Protein AF-A0A662VJH3-F1 (afdb_monomer_lite)

Sequence (97 aa):
MITEVIEKIANKEGVEKEKLMTLSLIAYLNEKKKKYMEERLEILRRYNVNSTKELEEKIRKGEISEHPAWEDLITLENLEEIIKETSDDIRNLQKAL

Secondary structure (DSSP, 8-state):
-HHHHHHHHHHHHT--HHHHHHHHHHHHHHHHHHHHHHHHHHHHHHTT-SSHHHHHHHHHTTSS-HHHHHHHHHHHHHHHHHHHHHHHHHHHHHHT-

Radius of gyration: 19.58 Å; chains: 1; bounding box: 39×27×52 Å

Foldseek 3Di:
DVLVVLVVVCVVVVHDSLVVVLVVVLVVLVVVLVVLVVLLVVLCVVVVHDDLVRLVVCVVVVVDPVPPSVVSSVSNVVSVVSSVVSVVVSVVSVVVD

Structure (mmCIF, N/CA/C/O backbone):
data_AF-A0A662VJH3-F1
#
_entry.id   AF-A0A662VJH3-F1
#
loop_
_atom_site.group_PDB
_atom_site.id
_atom_site.type_symbol
_atom_site.label_atom_id
_atom_site.label_alt_id
_atom_site.label_comp_id
_atom_site.label_asym_id
_atom_site.label_entity_id
_atom_site.label_seq_id
_atom_site.pdbx_PDB_ins_code
_atom_site.Cartn_x
_atom_site.Cartn_y
_atom_site.Cartn_z
_atom_site.occupancy
_atom_site.B_iso_or_equiv
_atom_site.auth_seq_id
_atom_site.auth_comp_id
_atom_site.auth_asym_id
_atom_site.auth_atom_id
_atom_site.pdbx_PDB_model_num
ATOM 1 N N . MET A 1 1 ? -8.725 17.970 27.224 1.00 77.62 1 MET A N 1
ATOM 2 C CA . MET A 1 1 ? -9.039 18.644 25.943 1.00 77.62 1 MET A CA 1
ATOM 3 C C . MET A 1 1 ? -9.248 17.675 24.776 1.00 77.62 1 MET A C 1
ATOM 5 O O . MET A 1 1 ? -10.396 17.515 24.402 1.00 77.62 1 MET A O 1
ATOM 9 N N . ILE A 1 2 ? -8.241 16.991 24.197 1.00 89.44 2 ILE A N 1
ATOM 10 C CA . ILE A 1 2 ? -8.506 16.061 23.064 1.00 89.44 2 ILE A CA 1
ATOM 11 C C . ILE A 1 2 ? -9.099 14.715 23.508 1.00 89.44 2 ILE A C 1
ATOM 13 O O . ILE A 1 2 ? -10.049 14.222 22.910 1.00 89.44 2 ILE A O 1
ATOM 17 N N . THR A 1 3 ? -8.601 14.162 24.613 1.00 88.62 3 THR A N 1
ATOM 18 C CA . THR A 1 3 ? -9.064 12.888 25.178 1.00 88.62 3 THR A CA 1
ATOM 19 C C . THR A 1 3 ? -10.544 12.923 25.567 1.00 88.62 3 THR A C 1
ATOM 21 O O . THR A 1 3 ? -11.279 11.992 25.257 1.00 88.62 3 THR A O 1
ATOM 24 N N . GLU A 1 4 ? -10.999 14.033 26.154 1.00 93.31 4 GLU A N 1
ATOM 25 C CA . GLU A 1 4 ? -12.406 14.264 26.526 1.00 93.31 4 GLU A CA 1
ATOM 26 C C . GLU A 1 4 ? -13.321 14.333 25.296 1.00 93.31 4 GLU A C 1
ATOM 28 O O . GLU A 1 4 ? -14.461 13.874 25.334 1.00 93.31 4 GLU A O 1
ATOM 33 N N . VAL A 1 5 ? -12.830 14.888 24.181 1.00 94.94 5 VAL A N 1
ATOM 34 C CA . VAL A 1 5 ? -13.580 14.924 22.917 1.00 94.94 5 VAL A CA 1
ATOM 35 C C . VAL A 1 5 ? -13.731 13.514 22.352 1.00 94.94 5 VAL A C 1
ATOM 37 O O . VAL A 1 5 ? -14.834 13.148 21.951 1.00 94.94 5 VAL A O 1
ATOM 40 N N . ILE A 1 6 ? -12.665 12.707 22.366 1.00 93.94 6 ILE A N 1
ATOM 41 C CA . ILE A 1 6 ? -12.721 11.307 21.917 1.00 93.94 6 ILE A CA 1
ATOM 42 C C . ILE A 1 6 ? -13.697 10.512 22.790 1.00 93.94 6 ILE A C 1
ATOM 44 O O . ILE A 1 6 ? -14.536 9.800 22.252 1.00 93.94 6 ILE A O 1
ATOM 48 N N . GLU A 1 7 ? -13.652 10.673 24.113 1.00 94.31 7 GLU A N 1
ATOM 49 C CA . GLU A 1 7 ? -14.583 10.008 25.038 1.00 94.31 7 GLU A CA 1
ATOM 50 C C . GLU A 1 7 ? -16.036 10.427 24.804 1.00 94.31 7 GLU A C 1
ATOM 52 O O . GLU A 1 7 ? -16.929 9.582 24.759 1.00 94.31 7 GLU A O 1
ATOM 57 N N . LYS A 1 8 ? -16.289 11.720 24.576 1.00 96.25 8 LYS A N 1
ATOM 58 C CA . LYS A 1 8 ? -17.627 12.212 24.233 1.00 96.25 8 LYS A CA 1
ATOM 59 C C . LYS A 1 8 ? -18.147 11.592 22.933 1.00 96.25 8 LYS A C 1
ATOM 61 O O . LYS A 1 8 ? -19.324 11.241 22.867 1.00 96.25 8 LYS A O 1
ATOM 66 N N . ILE A 1 9 ? -17.301 11.476 21.908 1.00 96.19 9 ILE A N 1
ATOM 67 C CA . ILE A 1 9 ? -17.670 10.846 20.632 1.00 96.19 9 ILE A CA 1
ATOM 68 C C . ILE A 1 9 ? -17.907 9.349 20.838 1.00 96.19 9 ILE A C 1
ATOM 70 O O . ILE A 1 9 ? -18.949 8.854 20.435 1.00 96.19 9 ILE A O 1
ATOM 74 N N . ALA A 1 10 ? -17.003 8.648 21.522 1.00 95.44 10 ALA A N 1
ATOM 75 C CA . ALA A 1 10 ? -17.121 7.223 21.822 1.00 95.44 10 ALA A CA 1
ATOM 76 C C . ALA A 1 10 ? -18.451 6.900 22.527 1.00 95.44 10 ALA A C 1
ATOM 78 O O . ALA A 1 10 ? -19.210 6.051 22.064 1.00 95.44 10 ALA A O 1
ATOM 79 N N . ASN A 1 11 ? -18.801 7.681 23.556 1.00 95.56 11 ASN A N 1
ATOM 80 C CA . ASN A 1 11 ? -20.081 7.569 24.258 1.00 95.56 11 ASN A CA 1
ATOM 81 C C . ASN A 1 11 ? -21.284 7.859 23.349 1.00 95.56 11 ASN A C 1
ATOM 83 O O . ASN A 1 11 ? -22.284 7.148 23.413 1.00 95.56 11 ASN A O 1
ATOM 87 N N . LYS A 1 12 ? -21.199 8.890 22.496 1.00 96.62 12 LYS A N 1
ATOM 88 C CA . LYS A 1 12 ? -22.262 9.237 21.536 1.00 96.62 12 LYS A CA 1
ATOM 89 C C . LYS A 1 12 ? -22.497 8.125 20.509 1.00 96.62 12 LYS A C 1
ATOM 91 O O . LYS A 1 12 ? -23.639 7.890 20.130 1.00 96.62 12 LYS A O 1
ATOM 96 N N . GLU A 1 13 ? -21.430 7.473 20.062 1.00 93.25 13 GLU A N 1
ATOM 97 C CA . GLU A 1 13 ? -21.461 6.413 19.050 1.00 93.25 13 GLU A CA 1
ATOM 98 C C . GLU A 1 13 ? -21.644 5.007 19.663 1.00 93.25 13 GLU A C 1
ATOM 100 O O . GLU A 1 13 ? -21.744 4.025 18.933 1.00 93.25 13 GLU A O 1
ATOM 105 N N . GLY A 1 14 ? -21.703 4.890 20.997 1.00 94.75 14 GLY A N 1
ATOM 106 C CA . GLY A 1 14 ? -21.905 3.617 21.697 1.00 94.75 14 GLY A CA 1
ATOM 107 C C . GLY A 1 14 ? -20.743 2.629 21.547 1.00 94.75 14 GLY A C 1
ATOM 108 O O . GLY A 1 14 ? -20.960 1.419 21.568 1.00 94.75 14 GLY A O 1
ATOM 109 N N . VAL A 1 15 ? -19.518 3.128 21.368 1.00 94.38 15 VAL A N 1
ATOM 110 C CA . VAL A 1 15 ? -18.309 2.312 21.186 1.00 94.38 15 VAL A CA 1
ATOM 111 C C . VAL A 1 15 ? -17.275 2.621 22.256 1.00 94.38 15 VAL A C 1
ATOM 113 O O . VAL A 1 15 ? -17.173 3.747 22.733 1.00 94.38 15 VAL A O 1
ATOM 116 N N . GLU A 1 16 ? -16.467 1.625 22.611 1.00 94.38 16 GLU A N 1
ATOM 117 C CA . GLU A 1 16 ? -15.306 1.839 23.473 1.00 94.38 16 GLU A CA 1
ATOM 118 C C . GLU A 1 16 ? -14.310 2.792 22.807 1.00 94.38 16 GLU A C 1
ATOM 120 O O . GLU A 1 16 ? -14.098 2.758 21.591 1.00 94.38 16 GLU A O 1
ATOM 125 N N . LYS A 1 17 ? -13.679 3.644 23.612 1.00 92.50 17 LYS A N 1
ATOM 126 C CA . LYS A 1 17 ? -12.717 4.647 23.152 1.00 92.50 17 LYS A CA 1
ATOM 127 C C . LYS A 1 17 ? -11.553 4.004 22.400 1.00 92.50 17 LYS A C 1
ATOM 129 O O . LYS A 1 17 ? -11.187 4.467 21.324 1.00 92.50 17 LYS A O 1
ATOM 134 N N . GLU A 1 18 ? -10.995 2.929 22.940 1.00 92.19 18 GLU A N 1
ATOM 135 C CA . GLU A 1 18 ? -9.904 2.158 22.347 1.00 92.19 18 GLU A CA 1
ATOM 136 C C . GLU A 1 18 ? -10.324 1.594 20.987 1.00 92.19 18 GLU A C 1
ATOM 138 O O . GLU A 1 18 ? -9.613 1.760 19.996 1.00 92.19 18 GLU A O 1
ATOM 143 N N . LYS A 1 19 ? -11.535 1.032 20.906 1.00 94.06 19 LYS A N 1
ATOM 144 C CA . LYS A 1 19 ? -12.116 0.543 19.653 1.00 94.06 19 LYS A CA 1
ATOM 145 C C . LYS A 1 19 ? -12.301 1.664 18.631 1.00 94.06 19 LYS A C 1
ATOM 147 O O . LYS A 1 19 ? -11.945 1.490 17.467 1.00 94.06 19 LYS A O 1
ATOM 152 N N . LEU A 1 20 ? -12.813 2.822 19.053 1.00 94.12 20 LEU A N 1
ATOM 153 C CA . LEU A 1 20 ? -12.962 3.997 18.192 1.00 94.12 20 LEU A CA 1
ATOM 154 C C . LEU A 1 20 ? -11.605 4.469 17.654 1.00 94.12 20 LEU A C 1
ATOM 156 O O . LEU A 1 20 ? -11.494 4.767 16.464 1.00 94.12 20 LEU A O 1
ATOM 160 N N . MET A 1 21 ? -10.569 4.502 18.495 1.00 93.69 21 MET A N 1
ATOM 161 C CA . MET A 1 21 ? -9.212 4.870 18.081 1.00 93.69 21 MET A CA 1
ATOM 162 C C . MET A 1 21 ? -8.639 3.875 17.066 1.00 93.69 21 MET A C 1
ATOM 164 O O . MET A 1 21 ? -8.140 4.299 16.023 1.00 93.69 21 MET A O 1
ATOM 168 N N . THR A 1 22 ? -8.778 2.569 17.308 1.00 95.88 22 THR A N 1
ATOM 169 C CA . THR A 1 22 ? -8.323 1.523 16.378 1.00 95.88 22 THR A CA 1
ATOM 170 C C . THR A 1 22 ? -9.031 1.620 15.027 1.00 95.88 22 THR A C 1
ATOM 172 O O . THR A 1 22 ? -8.375 1.621 13.985 1.00 95.88 22 THR A O 1
ATOM 175 N N . LEU A 1 23 ? -10.360 1.779 15.019 1.00 95.69 23 LEU A N 1
ATOM 176 C CA . LEU A 1 23 ? -11.137 1.948 13.785 1.00 95.69 23 LEU A CA 1
ATOM 177 C C . LEU A 1 23 ? -10.739 3.217 13.022 1.00 95.69 23 LEU A C 1
ATOM 179 O O . LEU A 1 23 ? -10.606 3.187 11.799 1.00 95.69 23 LEU A O 1
ATOM 183 N N . SER A 1 24 ? -10.503 4.315 13.741 1.00 95.56 24 SER A N 1
ATOM 184 C CA . SER A 1 24 ? -10.075 5.585 13.147 1.00 95.56 24 SER A CA 1
ATOM 185 C C . SER A 1 24 ? -8.693 5.466 12.500 1.00 95.56 24 SER A C 1
ATOM 187 O O . SER A 1 24 ? -8.489 5.957 11.389 1.00 95.56 24 SER A O 1
ATOM 189 N N . LEU A 1 25 ? -7.752 4.770 13.149 1.00 97.38 25 LEU A N 1
ATOM 190 C CA . LEU A 1 25 ? -6.420 4.528 12.595 1.00 97.38 25 LEU A CA 1
ATOM 191 C C . LEU A 1 25 ? -6.473 3.613 11.363 1.00 97.38 25 LEU A C 1
ATOM 193 O O . LEU A 1 25 ? -5.835 3.912 10.356 1.00 97.38 25 LEU A O 1
ATOM 197 N N . ILE A 1 26 ? -7.283 2.550 11.396 1.00 98.38 26 ILE A N 1
ATOM 198 C CA . ILE A 1 26 ? -7.516 1.687 10.227 1.00 98.38 26 ILE A CA 1
ATOM 199 C C . ILE A 1 26 ? -8.088 2.500 9.057 1.00 98.38 26 ILE A C 1
ATOM 201 O O . ILE A 1 26 ? -7.644 2.334 7.919 1.00 98.38 26 ILE A O 1
ATOM 205 N N . ALA A 1 27 ? -9.060 3.381 9.308 1.00 98.19 27 ALA A N 1
ATOM 206 C CA . ALA A 1 27 ? -9.642 4.230 8.270 1.00 98.19 27 ALA A CA 1
ATOM 207 C C . ALA A 1 27 ? -8.592 5.169 7.652 1.00 98.19 27 ALA A C 1
ATOM 209 O O . ALA A 1 27 ? -8.478 5.249 6.428 1.00 98.19 27 ALA A O 1
ATOM 210 N N . TYR A 1 28 ? -7.770 5.807 8.489 1.00 98.44 28 TYR A N 1
ATOM 211 C CA . TYR A 1 28 ? -6.668 6.658 8.044 1.00 98.44 28 TYR A CA 1
ATOM 212 C C . TYR A 1 28 ? -5.645 5.900 7.180 1.00 98.44 28 TYR A C 1
ATOM 214 O O . TYR A 1 28 ? -5.291 6.359 6.092 1.00 98.44 28 TYR A O 1
ATOM 222 N N . LEU A 1 29 ? -5.196 4.723 7.627 1.00 98.56 29 LEU A N 1
ATOM 223 C CA . LEU A 1 29 ? -4.217 3.915 6.894 1.00 98.56 29 LEU A CA 1
ATOM 224 C C . LEU A 1 29 ? -4.773 3.392 5.566 1.00 98.56 29 LEU A C 1
ATOM 226 O O . LEU A 1 29 ? -4.040 3.340 4.582 1.00 98.56 29 LEU A O 1
ATOM 230 N N . ASN A 1 30 ? -6.062 3.046 5.498 1.00 98.69 30 ASN A N 1
ATOM 231 C CA . ASN A 1 30 ? -6.690 2.645 4.238 1.00 98.69 30 ASN A CA 1
ATOM 232 C C . ASN A 1 30 ? -6.702 3.781 3.212 1.00 98.69 30 ASN A C 1
ATOM 234 O O . ASN A 1 30 ? -6.361 3.548 2.053 1.00 98.69 30 ASN A O 1
ATOM 238 N N . GLU A 1 31 ? -7.041 5.002 3.631 1.00 98.56 31 GLU A N 1
ATOM 239 C CA . GLU A 1 31 ? -7.015 6.168 2.742 1.00 98.56 31 GLU A CA 1
ATOM 240 C C . GLU A 1 31 ? -5.586 6.489 2.284 1.00 98.56 31 GLU A C 1
ATOM 242 O O . GLU A 1 31 ? -5.345 6.768 1.110 1.00 98.56 31 GLU A O 1
ATOM 247 N N . LYS A 1 32 ? -4.606 6.373 3.187 1.00 98.25 32 LYS A N 1
ATOM 248 C CA . LYS A 1 32 ? -3.186 6.530 2.855 1.00 98.25 32 LYS A CA 1
ATOM 249 C C . LYS A 1 32 ? -2.725 5.475 1.838 1.00 98.25 32 LYS A C 1
ATOM 251 O O . LYS A 1 32 ? -2.134 5.825 0.820 1.00 98.25 32 LYS A O 1
ATOM 256 N N . LYS A 1 33 ? -3.060 4.199 2.064 1.00 98.69 33 LYS A N 1
ATOM 257 C CA . LYS A 1 33 ? -2.752 3.090 1.148 1.00 98.69 33 LYS A CA 1
ATOM 258 C C . LYS A 1 33 ? -3.361 3.311 -0.234 1.00 98.69 33 LYS A C 1
ATOM 260 O O . LYS A 1 33 ? -2.697 3.063 -1.234 1.00 98.69 33 LYS A O 1
ATOM 265 N N . LYS A 1 34 ? -4.610 3.781 -0.293 1.00 98.69 34 LYS A N 1
ATOM 266 C CA . LYS A 1 34 ? -5.305 4.069 -1.552 1.00 98.69 34 LYS A CA 1
ATOM 267 C C . LYS A 1 34 ? -4.522 5.066 -2.409 1.00 98.69 34 LYS A C 1
ATOM 269 O O . LYS A 1 34 ? -4.328 4.797 -3.587 1.00 98.69 34 LYS A O 1
ATOM 274 N N . LYS A 1 35 ? -4.000 6.143 -1.814 1.00 98.62 35 LYS A N 1
ATOM 275 C CA . LYS A 1 35 ? -3.184 7.140 -2.529 1.00 98.62 35 LYS A CA 1
ATOM 276 C C . LYS A 1 35 ? -1.904 6.541 -3.112 1.00 98.62 35 LYS A C 1
ATOM 278 O O . LYS A 1 35 ? -1.603 6.774 -4.275 1.00 98.62 35 LYS A O 1
ATOM 283 N N . TYR A 1 36 ? -1.201 5.701 -2.352 1.00 98.56 36 TYR A N 1
ATOM 284 C CA . TYR A 1 36 ? -0.021 4.995 -2.869 1.00 98.56 36 TYR A CA 1
ATOM 285 C C . TYR A 1 36 ? -0.362 4.034 -4.008 1.00 98.56 36 TYR A C 1
ATOM 287 O O . TYR A 1 36 ? 0.383 3.918 -4.977 1.00 98.56 36 TYR A O 1
ATOM 295 N N . MET A 1 37 ? -1.506 3.349 -3.919 1.00 98.62 37 MET A N 1
ATOM 296 C CA . MET A 1 37 ? -1.982 2.488 -5.001 1.00 98.62 37 MET A CA 1
ATOM 297 C C . MET A 1 37 ? -2.337 3.291 -6.260 1.00 98.62 37 MET A C 1
ATOM 299 O O . MET A 1 37 ? -2.063 2.822 -7.362 1.00 98.62 37 MET A O 1
ATOM 303 N N . GLU A 1 38 ? -2.929 4.478 -6.114 1.00 98.75 38 GLU A N 1
ATOM 304 C CA . GLU A 1 38 ? -3.233 5.388 -7.226 1.00 98.75 38 GLU A CA 1
ATOM 305 C C . GLU A 1 38 ? -1.955 5.876 -7.916 1.00 98.75 38 GLU A C 1
ATOM 307 O O . GLU A 1 38 ? -1.847 5.753 -9.134 1.00 98.75 38 GLU A O 1
ATOM 312 N N . GLU A 1 39 ? -0.960 6.323 -7.148 1.00 98.56 39 GLU A N 1
ATOM 313 C CA . GLU A 1 39 ? 0.348 6.743 -7.666 1.00 98.56 39 GLU A CA 1
ATOM 314 C C . GLU A 1 39 ? 1.062 5.595 -8.397 1.00 98.56 39 GLU A C 1
ATOM 316 O O . GLU A 1 39 ? 1.523 5.747 -9.530 1.00 98.56 39 GLU A O 1
ATOM 321 N N . ARG A 1 40 ? 1.050 4.391 -7.809 1.00 98.62 40 ARG A N 1
ATOM 322 C CA . ARG A 1 40 ? 1.586 3.180 -8.445 1.00 98.62 40 ARG A CA 1
ATOM 323 C C . ARG A 1 40 ? 0.902 2.913 -9.789 1.00 98.62 40 ARG A C 1
ATOM 325 O O . ARG A 1 40 ? 1.567 2.612 -10.777 1.00 98.62 40 ARG A O 1
ATOM 332 N N . LEU A 1 41 ? -0.428 3.008 -9.843 1.00 98.62 41 LEU A N 1
ATOM 333 C CA . LEU A 1 41 ? -1.192 2.801 -11.077 1.00 98.62 41 LEU A CA 1
ATOM 334 C C . LEU A 1 41 ? -0.910 3.878 -12.128 1.00 98.62 41 LEU A C 1
ATOM 336 O O . LEU A 1 41 ? -0.900 3.562 -13.317 1.00 98.62 41 LEU A O 1
ATOM 340 N N . GLU A 1 42 ? -0.681 5.122 -11.716 1.00 98.56 42 GLU A N 1
ATOM 341 C CA . GLU A 1 42 ? -0.322 6.213 -12.619 1.00 98.56 42 GLU A CA 1
ATOM 342 C C . GLU A 1 42 ? 1.011 5.940 -13.325 1.00 98.56 42 GLU A C 1
ATOM 344 O O . GLU A 1 42 ? 1.081 6.023 -14.555 1.00 98.56 42 GLU A O 1
ATOM 349 N N . ILE A 1 43 ? 2.041 5.532 -12.576 1.00 98.50 43 ILE A N 1
ATOM 350 C CA . ILE A 1 43 ? 3.356 5.211 -13.145 1.00 98.50 43 ILE A CA 1
ATOM 351 C C . ILE A 1 43 ? 3.257 4.006 -14.090 1.00 98.50 43 ILE A C 1
ATOM 353 O O . ILE A 1 43 ? 3.729 4.068 -15.224 1.00 98.50 43 ILE A O 1
ATOM 357 N N . LEU A 1 44 ? 2.581 2.926 -13.685 1.00 98.62 44 LEU A N 1
ATOM 358 C CA . LEU A 1 44 ? 2.399 1.750 -14.548 1.00 98.62 44 LEU A CA 1
ATOM 359 C C . LEU A 1 44 ? 1.665 2.099 -15.855 1.00 98.62 44 LEU A C 1
ATOM 361 O O . LEU A 1 44 ? 2.038 1.637 -16.936 1.00 98.62 44 LEU A O 1
ATOM 365 N N . ARG A 1 45 ? 0.651 2.971 -15.776 1.00 98.44 45 ARG A N 1
ATOM 366 C CA . ARG A 1 45 ? -0.086 3.465 -16.947 1.00 98.44 45 ARG A CA 1
ATOM 367 C C . ARG A 1 45 ? 0.775 4.309 -17.876 1.00 98.44 45 ARG A C 1
ATOM 369 O O . ARG A 1 45 ? 0.645 4.149 -19.088 1.00 98.44 45 ARG A O 1
ATOM 376 N N . ARG A 1 46 ? 1.653 5.162 -17.339 1.00 98.00 46 ARG A N 1
ATOM 377 C CA . ARG A 1 46 ? 2.585 5.997 -18.121 1.00 98.00 46 ARG A CA 1
ATOM 378 C C . ARG A 1 46 ? 3.409 5.164 -19.108 1.00 98.00 46 ARG A C 1
ATOM 380 O O . ARG A 1 46 ? 3.632 5.601 -20.232 1.00 98.00 46 ARG A O 1
ATOM 387 N N . TYR A 1 47 ? 3.795 3.955 -18.703 1.00 98.06 47 TYR A N 1
ATOM 388 C CA . TYR A 1 47 ? 4.618 3.034 -19.494 1.00 98.06 47 TYR A CA 1
ATOM 389 C C . TYR A 1 47 ? 3.837 1.905 -20.177 1.00 98.06 47 TYR A C 1
ATOM 391 O O . TYR A 1 47 ? 4.435 1.071 -20.858 1.00 98.06 47 TYR A O 1
ATOM 399 N N . ASN A 1 48 ? 2.510 1.868 -20.015 1.00 97.81 48 ASN A N 1
ATOM 400 C CA . ASN A 1 48 ? 1.649 0.793 -20.509 1.00 97.81 48 ASN A CA 1
ATOM 401 C C . ASN A 1 48 ? 2.158 -0.607 -20.095 1.00 97.81 48 ASN A C 1
ATOM 403 O O . ASN A 1 48 ? 2.349 -1.500 -20.925 1.00 97.81 48 ASN A O 1
ATOM 407 N N . VAL A 1 49 ? 2.423 -0.762 -18.797 1.00 98.25 49 VAL A N 1
ATOM 408 C CA .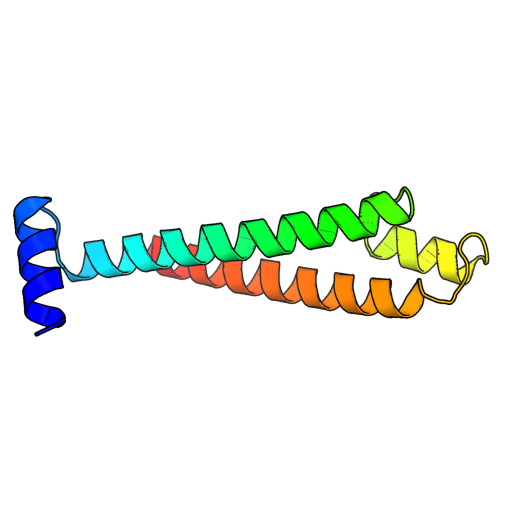 VAL A 1 49 ? 2.879 -2.003 -18.153 1.00 98.25 49 VAL A CA 1
ATOM 409 C C . VAL A 1 49 ? 1.939 -2.390 -17.015 1.00 98.25 49 VAL A C 1
ATOM 411 O O . VAL A 1 49 ? 1.204 -1.561 -16.483 1.00 98.25 49 VAL A O 1
ATOM 414 N N . ASN A 1 50 ? 1.977 -3.653 -16.607 1.00 97.38 50 ASN A N 1
ATOM 415 C CA . ASN A 1 50 ? 1.113 -4.203 -15.562 1.00 97.38 50 ASN A CA 1
ATOM 416 C C . ASN A 1 50 ? 1.847 -4.432 -14.233 1.00 97.38 50 ASN A C 1
ATOM 418 O O . ASN A 1 50 ? 1.212 -4.725 -13.218 1.00 97.38 50 ASN A O 1
ATOM 422 N N . SER A 1 51 ? 3.179 -4.326 -14.216 1.00 98.19 51 SER A N 1
ATOM 423 C CA . SER A 1 51 ? 3.984 -4.544 -13.011 1.00 98.19 51 SER A CA 1
ATOM 424 C C . SER A 1 51 ? 5.320 -3.802 -13.043 1.00 98.19 51 SER A C 1
ATOM 426 O O . SER A 1 51 ? 5.856 -3.533 -14.117 1.00 98.19 51 SER A O 1
ATOM 428 N N . THR A 1 52 ? 5.877 -3.545 -11.856 1.00 98.12 52 THR A N 1
ATOM 429 C CA . THR A 1 52 ? 7.241 -3.031 -11.638 1.00 98.12 52 THR A CA 1
ATOM 430 C C . THR A 1 52 ? 8.276 -3.869 -12.387 1.00 98.12 52 THR A C 1
ATOM 432 O O . THR A 1 52 ? 9.121 -3.338 -13.100 1.00 98.12 52 THR A O 1
ATOM 435 N N . LYS A 1 53 ? 8.134 -5.199 -12.330 1.00 98.44 53 LYS A N 1
ATOM 436 C CA . LYS A 1 53 ? 9.007 -6.136 -13.044 1.00 98.44 53 LYS A CA 1
ATOM 437 C C . LYS A 1 53 ? 8.921 -5.986 -14.566 1.00 98.44 53 LYS A C 1
ATOM 439 O O . LYS A 1 53 ? 9.939 -6.016 -15.248 1.00 98.44 53 LYS A O 1
ATOM 444 N N . GLU A 1 54 ? 7.716 -5.818 -15.111 1.00 98.56 54 GLU A N 1
ATOM 445 C CA . GLU A 1 54 ? 7.541 -5.594 -16.552 1.00 98.56 54 GLU A CA 1
ATOM 446 C C . GLU A 1 54 ? 8.207 -4.281 -16.997 1.00 98.56 54 GLU A C 1
ATOM 448 O O . GLU A 1 54 ? 8.826 -4.247 -18.061 1.00 98.56 54 GLU A O 1
ATOM 453 N N . LEU A 1 55 ? 8.125 -3.222 -16.180 1.00 98.50 55 LEU A N 1
ATOM 454 C CA . LEU A 1 55 ? 8.830 -1.966 -16.446 1.00 98.50 55 LEU A CA 1
ATOM 455 C C . LEU A 1 55 ? 10.346 -2.184 -16.500 1.00 98.50 55 LEU A C 1
ATOM 457 O O . LEU A 1 55 ? 10.976 -1.829 -17.493 1.00 98.50 55 LEU A O 1
ATOM 461 N N . GLU A 1 56 ? 10.914 -2.810 -15.469 1.00 98.62 56 GLU A N 1
ATOM 462 C CA . GLU A 1 56 ? 12.346 -3.117 -15.383 1.00 98.62 56 GLU A CA 1
ATOM 463 C C . GLU A 1 56 ? 12.836 -3.911 -16.607 1.00 98.62 56 GLU A C 1
ATOM 465 O O . GLU A 1 56 ? 13.856 -3.578 -17.214 1.00 98.62 56 GLU A O 1
ATOM 470 N N . GLU A 1 57 ? 12.093 -4.945 -17.014 1.00 98.56 57 GLU A N 1
ATOM 471 C CA . GLU A 1 57 ? 12.424 -5.759 -18.187 1.00 98.56 57 GLU A CA 1
ATOM 472 C C . GLU A 1 57 ? 12.417 -4.942 -19.486 1.00 98.56 57 GLU A C 1
ATOM 474 O O . GLU A 1 57 ? 13.325 -5.093 -20.307 1.00 98.56 57 GLU A O 1
ATOM 479 N N . LYS A 1 58 ? 11.422 -4.070 -19.678 1.00 98.44 58 LYS A N 1
ATOM 480 C CA . LYS A 1 58 ? 11.318 -3.217 -20.871 1.00 98.44 58 LYS A CA 1
ATOM 481 C C . LYS A 1 58 ? 12.416 -2.156 -20.929 1.00 98.44 58 LYS A C 1
ATOM 483 O O . LYS A 1 58 ? 12.949 -1.915 -22.012 1.00 98.44 58 LYS A O 1
ATOM 488 N N . ILE A 1 59 ? 12.800 -1.572 -19.791 1.00 98.19 59 ILE A N 1
ATOM 489 C CA . ILE A 1 59 ? 13.940 -0.645 -19.725 1.00 98.19 59 ILE A CA 1
ATOM 490 C C . ILE A 1 59 ? 15.228 -1.382 -20.113 1.00 98.19 59 ILE A C 1
ATOM 492 O O . ILE A 1 59 ? 15.948 -0.940 -21.002 1.00 98.19 59 ILE A O 1
ATOM 496 N N . ARG A 1 60 ? 15.486 -2.561 -19.527 1.00 97.94 60 ARG A N 1
ATOM 497 C CA . ARG A 1 60 ? 16.692 -3.361 -19.819 1.00 97.94 60 ARG A CA 1
ATOM 498 C C . ARG A 1 60 ? 16.824 -3.781 -21.282 1.00 97.94 60 ARG A C 1
ATOM 500 O O . ARG A 1 60 ? 17.939 -3.927 -21.773 1.00 97.94 60 ARG A O 1
ATOM 507 N N . LYS A 1 61 ? 15.703 -4.008 -21.971 1.00 98.00 61 LYS A N 1
ATOM 508 C CA . LYS A 1 61 ? 15.678 -4.342 -23.406 1.00 98.00 61 LYS A CA 1
ATOM 509 C C . LYS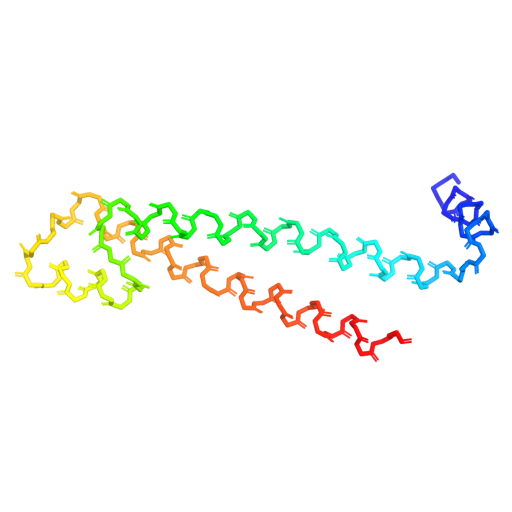 A 1 61 ? 15.813 -3.118 -24.317 1.00 98.00 61 LYS A C 1
ATOM 511 O O . LYS A 1 61 ? 15.897 -3.289 -25.530 1.00 98.00 61 LYS A O 1
ATOM 516 N N . GLY A 1 62 ? 15.814 -1.907 -23.758 1.00 97.31 62 GLY A N 1
ATOM 517 C CA . GLY A 1 62 ? 15.800 -0.658 -24.519 1.00 97.31 62 GLY A CA 1
ATOM 518 C C . GLY A 1 62 ? 14.457 -0.368 -25.200 1.00 97.31 62 GLY A C 1
ATOM 519 O O . GLY A 1 62 ? 14.403 0.451 -26.113 1.00 97.31 62 GLY A O 1
ATOM 520 N N . GLU A 1 63 ? 13.373 -1.035 -24.786 1.00 98.00 63 GLU A N 1
ATOM 521 C CA . GLU A 1 63 ? 12.017 -0.805 -25.312 1.00 98.00 63 GLU A CA 1
ATOM 522 C C . GLU A 1 63 ? 11.390 0.476 -24.732 1.00 98.00 63 GLU A C 1
ATOM 524 O O . GLU A 1 63 ? 10.516 1.082 -25.351 1.00 98.00 63 GLU A O 1
ATOM 529 N N . ILE A 1 64 ? 11.846 0.897 -23.547 1.00 97.19 64 ILE A N 1
ATOM 530 C CA . ILE A 1 64 ? 11.477 2.147 -22.874 1.00 97.19 64 ILE A CA 1
ATOM 531 C C . ILE A 1 64 ? 12.748 2.971 -22.644 1.00 97.19 64 ILE A C 1
ATOM 533 O O . ILE A 1 64 ? 13.779 2.426 -22.256 1.00 97.19 64 ILE A O 1
ATOM 537 N N . SER A 1 65 ? 12.662 4.288 -22.862 1.00 95.88 65 SER A N 1
ATOM 538 C CA . SER A 1 65 ? 13.754 5.228 -22.573 1.00 95.88 65 SER A CA 1
ATOM 539 C C . SER A 1 65 ? 14.172 5.152 -21.105 1.00 95.88 65 SER A C 1
ATOM 541 O O . SER A 1 65 ? 13.338 5.340 -20.223 1.00 95.88 65 SER A O 1
ATOM 543 N N . GLU A 1 66 ? 15.465 4.939 -20.849 1.00 92.75 66 GLU A N 1
ATOM 544 C CA . GLU A 1 66 ? 16.034 4.782 -19.502 1.00 92.75 66 GLU A CA 1
ATOM 545 C C . GLU A 1 66 ? 15.721 5.958 -18.571 1.00 92.75 66 GLU A C 1
ATOM 547 O O . GLU A 1 66 ? 15.423 5.760 -17.394 1.00 92.75 66 GLU A O 1
ATOM 552 N N . HIS A 1 67 ? 15.726 7.179 -19.108 1.00 91.75 67 HIS A N 1
ATOM 553 C CA . HIS A 1 67 ? 15.285 8.370 -18.392 1.00 91.75 67 HIS A CA 1
ATOM 554 C C . HIS A 1 67 ? 13.930 8.843 -18.941 1.00 91.75 67 HIS A C 1
ATOM 556 O O . HIS A 1 67 ? 13.800 8.986 -20.165 1.00 91.75 67 HIS A O 1
ATOM 562 N N . PRO A 1 68 ? 12.925 9.098 -18.076 1.00 95.75 68 PRO A N 1
ATOM 563 C CA . PRO A 1 68 ? 12.944 9.031 -16.601 1.00 95.75 68 PRO A CA 1
ATOM 564 C C . PRO A 1 68 ? 12.617 7.639 -16.004 1.00 95.75 68 PRO A C 1
ATOM 566 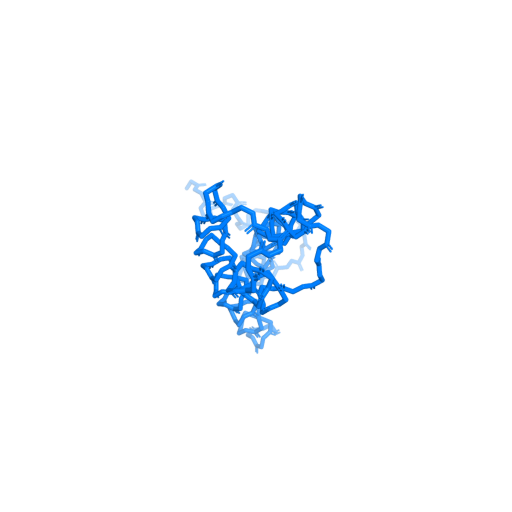O O . PRO A 1 68 ? 12.375 7.523 -14.805 1.00 95.75 68 PRO A O 1
ATOM 569 N N . ALA A 1 69 ? 12.587 6.571 -16.805 1.00 97.75 69 ALA A N 1
ATOM 570 C CA . ALA A 1 69 ? 12.006 5.290 -16.396 1.00 97.75 69 ALA A CA 1
ATOM 571 C C . ALA A 1 69 ? 12.705 4.585 -15.219 1.00 97.75 69 ALA A C 1
ATOM 573 O O . ALA A 1 69 ? 12.022 3.942 -14.424 1.00 97.75 69 ALA A O 1
ATOM 574 N N . TRP A 1 70 ? 14.024 4.722 -15.054 1.00 98.31 70 TRP A N 1
ATOM 575 C CA . TRP A 1 70 ? 14.718 4.190 -13.872 1.00 98.31 70 TRP A CA 1
ATOM 576 C C . TRP A 1 70 ? 14.297 4.881 -12.5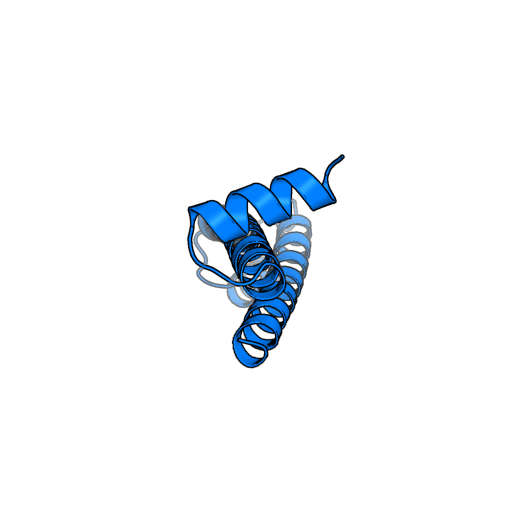67 1.00 98.31 70 TRP A C 1
ATOM 578 O O . TRP A 1 70 ? 14.174 4.220 -11.540 1.00 98.31 70 TRP A O 1
ATOM 588 N N . GLU A 1 71 ? 14.036 6.190 -12.590 1.00 98.38 71 GLU A N 1
ATOM 589 C CA . GLU A 1 71 ? 13.565 6.936 -11.410 1.00 98.38 71 GLU A CA 1
ATOM 590 C C . GLU A 1 71 ? 12.132 6.535 -11.044 1.00 98.38 71 GLU A C 1
ATOM 592 O O . GLU A 1 71 ? 11.796 6.334 -9.873 1.00 98.38 71 GLU A O 1
ATOM 597 N N . ASP A 1 72 ? 11.295 6.346 -12.062 1.00 98.50 72 ASP A N 1
ATOM 598 C CA . ASP A 1 72 ? 9.941 5.831 -11.888 1.00 98.50 72 ASP A CA 1
ATOM 599 C C . ASP A 1 72 ? 9.935 4.379 -11.378 1.00 98.50 72 ASP A C 1
ATOM 601 O O . ASP A 1 72 ? 9.074 4.022 -10.574 1.00 98.50 72 ASP A O 1
ATOM 605 N N . LEU A 1 73 ? 10.903 3.546 -11.784 1.00 98.62 73 LEU A N 1
ATOM 606 C CA . LEU A 1 73 ? 11.063 2.190 -11.253 1.00 98.62 73 LEU A CA 1
ATOM 607 C C . LEU A 1 73 ? 11.377 2.212 -9.752 1.00 98.62 73 LEU A C 1
ATOM 609 O O . LEU A 1 73 ? 10.706 1.526 -8.987 1.00 98.62 73 LEU A O 1
ATOM 613 N N . ILE A 1 74 ? 12.332 3.043 -9.328 1.00 98.56 74 ILE A N 1
ATOM 614 C CA . ILE A 1 74 ? 12.671 3.212 -7.904 1.00 98.56 74 ILE A CA 1
ATOM 615 C C . ILE A 1 74 ? 11.441 3.688 -7.120 1.00 98.56 74 ILE A C 1
ATOM 617 O O . ILE A 1 74 ? 11.152 3.203 -6.026 1.00 98.56 74 ILE A O 1
ATOM 621 N N . THR A 1 75 ? 10.680 4.625 -7.690 1.00 98.69 75 THR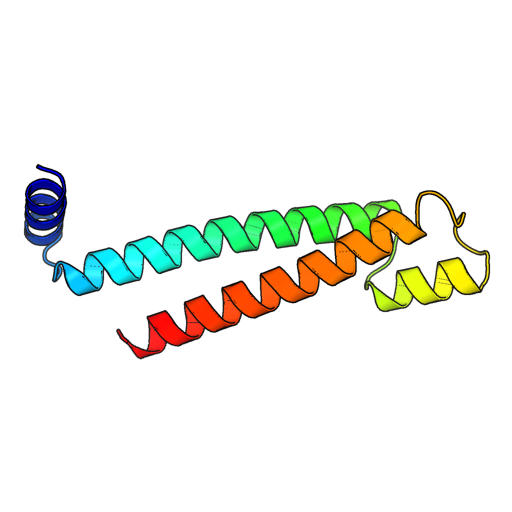 A N 1
ATOM 622 C CA . THR A 1 75 ? 9.425 5.093 -7.091 1.00 98.69 75 THR A CA 1
ATOM 623 C C . THR A 1 75 ? 8.421 3.948 -6.925 1.00 98.69 75 THR A C 1
ATOM 625 O O . THR A 1 75 ? 7.836 3.806 -5.852 1.00 98.69 75 THR A O 1
ATOM 628 N N . LEU A 1 76 ? 8.247 3.091 -7.937 1.00 98.69 76 LEU A N 1
ATOM 629 C CA . LEU A 1 76 ? 7.370 1.918 -7.853 1.00 98.69 76 LEU A CA 1
ATOM 630 C C . LEU A 1 76 ? 7.797 0.932 -6.762 1.00 98.69 76 LEU A C 1
ATOM 632 O O . LEU A 1 76 ? 6.938 0.468 -6.013 1.00 98.69 76 LEU A O 1
ATOM 636 N N . GLU A 1 77 ? 9.091 0.626 -6.657 1.00 98.62 77 GLU A N 1
ATOM 637 C CA . GLU A 1 77 ? 9.625 -0.288 -5.637 1.00 98.62 77 GLU A CA 1
ATOM 638 C C . GLU A 1 77 ? 9.335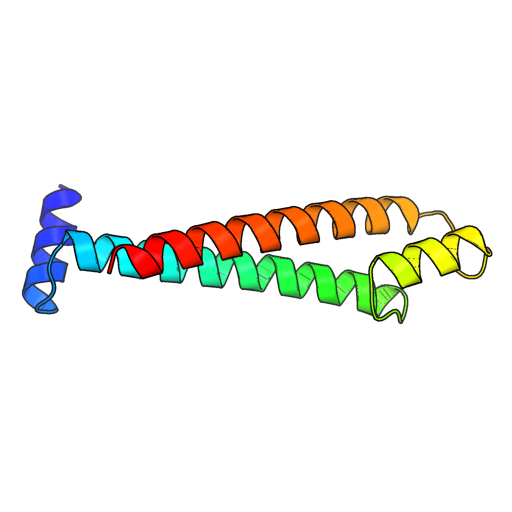 0.231 -4.221 1.00 98.62 77 GLU A C 1
ATOM 640 O O . GLU A 1 77 ? 8.796 -0.500 -3.385 1.00 98.62 77 GLU A O 1
ATOM 645 N N . ASN A 1 78 ? 9.574 1.524 -3.984 1.00 98.69 78 ASN A N 1
ATOM 646 C CA . ASN A 1 78 ? 9.262 2.172 -2.709 1.00 98.69 78 ASN A CA 1
ATOM 647 C C . ASN A 1 78 ? 7.755 2.153 -2.404 1.00 98.69 78 ASN A C 1
ATOM 649 O O . ASN A 1 78 ? 7.343 1.890 -1.272 1.00 98.69 78 ASN A O 1
ATOM 653 N N . LEU A 1 79 ? 6.907 2.419 -3.403 1.00 98.75 79 LEU A N 1
ATOM 654 C CA . LEU A 1 79 ? 5.453 2.364 -3.235 1.00 98.75 79 LEU A CA 1
ATOM 655 C C . LEU A 1 79 ? 4.983 0.951 -2.875 1.00 98.75 79 LEU A C 1
ATOM 657 O O . LEU A 1 79 ? 4.105 0.801 -2.026 1.00 98.75 79 LEU A O 1
ATOM 661 N N . GLU A 1 80 ? 5.550 -0.088 -3.490 1.00 98.56 80 GLU A N 1
ATOM 662 C CA . GLU A 1 80 ? 5.208 -1.480 -3.185 1.00 98.56 80 GLU A CA 1
ATOM 663 C C . GLU A 1 80 ? 5.577 -1.868 -1.751 1.00 98.56 80 GLU A C 1
ATOM 665 O O . GLU A 1 80 ? 4.767 -2.507 -1.069 1.00 98.56 80 GLU A O 1
ATOM 670 N N . GLU A 1 81 ? 6.739 -1.431 -1.265 1.00 98.62 81 GLU A N 1
ATOM 671 C CA . GLU A 1 81 ? 7.146 -1.621 0.128 1.00 98.62 81 GLU A CA 1
ATOM 672 C C . GLU A 1 81 ? 6.187 -0.912 1.093 1.00 98.62 81 GLU A C 1
ATOM 674 O O . GLU A 1 81 ? 5.601 -1.556 1.967 1.00 98.62 81 GLU A O 1
ATOM 679 N N . ILE A 1 82 ? 5.904 0.375 0.872 1.00 98.50 82 ILE A N 1
ATOM 680 C CA . ILE A 1 82 ? 5.016 1.157 1.746 1.00 98.50 82 ILE A CA 1
ATOM 681 C C . ILE A 1 82 ? 3.581 0.601 1.744 1.00 98.50 82 ILE A C 1
ATOM 683 O O . ILE A 1 82 ? 2.918 0.559 2.788 1.00 98.50 82 ILE A O 1
ATOM 687 N N . ILE A 1 83 ? 3.065 0.162 0.589 1.00 98.81 83 ILE A N 1
ATOM 688 C CA . ILE A 1 83 ? 1.738 -0.468 0.485 1.00 98.81 83 ILE A CA 1
ATOM 689 C C . ILE A 1 83 ? 1.698 -1.766 1.294 1.00 98.81 83 ILE A C 1
ATOM 691 O O . ILE A 1 83 ? 0.690 -2.041 1.961 1.00 98.81 83 ILE A O 1
ATOM 695 N N . LYS A 1 84 ? 2.767 -2.565 1.234 1.00 98.69 84 LYS A N 1
ATOM 696 C CA . LYS A 1 84 ? 2.889 -3.812 1.990 1.00 98.69 84 LYS A CA 1
ATOM 697 C C . LYS A 1 84 ? 2.913 -3.535 3.492 1.00 98.69 84 LYS A C 1
ATOM 699 O O . LYS A 1 84 ? 2.068 -4.081 4.197 1.00 98.69 84 LYS A O 1
ATOM 704 N N . GLU A 1 85 ? 3.787 -2.646 3.958 1.00 98.62 85 GLU A N 1
ATOM 705 C CA . GLU A 1 85 ? 3.881 -2.256 5.373 1.00 98.62 85 GLU A CA 1
ATOM 706 C C . GLU A 1 85 ? 2.545 -1.727 5.903 1.00 98.62 85 GLU A C 1
ATOM 708 O O . GLU A 1 85 ? 2.015 -2.229 6.892 1.00 98.62 85 GLU A O 1
ATOM 713 N N . THR A 1 86 ? 1.920 -0.798 5.171 1.00 98.56 86 THR A N 1
ATOM 714 C CA . THR A 1 86 ? 0.613 -0.236 5.547 1.00 98.56 86 THR A CA 1
ATOM 715 C C . THR A 1 86 ? -0.466 -1.324 5.622 1.00 98.56 86 THR A C 1
ATOM 717 O O . THR A 1 86 ? -1.356 -1.279 6.473 1.00 98.56 86 THR A O 1
ATOM 720 N N . SER A 1 87 ? -0.416 -2.320 4.732 1.00 98.56 87 SER A N 1
ATOM 721 C CA . SER A 1 87 ? -1.355 -3.448 4.752 1.00 98.56 87 SER A CA 1
ATOM 722 C C . SER A 1 87 ? -1.131 -4.373 5.947 1.00 98.56 87 SER A C 1
ATOM 724 O O . SER A 1 87 ? -2.104 -4.882 6.509 1.00 98.56 87 SER A O 1
ATOM 726 N N . ASP A 1 88 ? 0.123 -4.588 6.339 1.00 98.50 88 ASP A N 1
ATOM 727 C CA . ASP A 1 88 ? 0.474 -5.387 7.509 1.00 98.50 88 ASP A CA 1
ATOM 728 C C . ASP A 1 88 ? 0.061 -4.678 8.810 1.00 98.50 88 ASP A C 1
ATOM 730 O O . ASP A 1 88 ? -0.546 -5.317 9.674 1.00 98.50 88 ASP A O 1
ATOM 734 N N . ASP A 1 89 ? 0.246 -3.358 8.908 1.00 98.31 89 ASP A N 1
ATOM 735 C CA . ASP A 1 89 ? -0.246 -2.540 10.025 1.00 98.31 89 ASP A CA 1
ATOM 736 C C . ASP A 1 89 ? -1.768 -2.629 10.174 1.00 98.31 89 ASP A C 1
ATOM 738 O O . ASP A 1 89 ? -2.279 -2.912 11.261 1.00 98.31 89 ASP A O 1
ATOM 742 N N . ILE A 1 90 ? -2.511 -2.462 9.072 1.00 98.44 90 ILE A N 1
ATOM 743 C CA . ILE A 1 90 ? -3.974 -2.617 9.065 1.00 98.44 90 ILE A CA 1
ATOM 744 C C . ILE A 1 90 ? -4.365 -4.014 9.558 1.00 98.44 90 ILE A C 1
ATOM 746 O O . ILE A 1 90 ? -5.254 -4.140 10.402 1.00 98.44 90 ILE A O 1
ATOM 750 N N . ARG A 1 91 ? -3.696 -5.067 9.070 1.00 98.31 91 ARG A N 1
ATOM 751 C CA . ARG A 1 91 ? -3.975 -6.451 9.480 1.00 98.31 91 ARG A CA 1
ATOM 752 C C . ARG A 1 91 ? -3.709 -6.660 10.972 1.00 98.31 91 ARG A C 1
ATOM 754 O O . ARG A 1 91 ? -4.459 -7.381 11.624 1.00 98.31 91 ARG A O 1
ATOM 761 N N . ASN A 1 92 ? -2.656 -6.057 11.517 1.00 97.56 92 ASN A N 1
ATOM 762 C CA . ASN A 1 92 ? -2.328 -6.158 12.937 1.00 97.56 92 ASN A CA 1
ATOM 763 C C . ASN A 1 92 ? -3.355 -5.429 13.810 1.00 97.56 92 ASN A C 1
ATOM 765 O O . ASN A 1 92 ? -3.810 -5.996 14.801 1.00 97.56 92 ASN A O 1
ATOM 769 N N . LEU A 1 93 ? -3.796 -4.236 13.402 1.00 96.81 93 LEU A N 1
ATOM 770 C CA . LEU A 1 93 ? -4.865 -3.498 14.084 1.00 96.81 93 LEU A CA 1
ATOM 771 C C . LEU A 1 93 ? -6.196 -4.260 14.059 1.00 96.81 93 LEU A C 1
ATOM 773 O O . LEU A 1 93 ? -6.900 -4.298 15.061 1.00 96.81 93 LEU A O 1
ATOM 777 N N . GLN A 1 94 ? -6.524 -4.918 12.944 1.00 94.69 94 GLN A N 1
ATOM 778 C CA . GLN A 1 94 ? -7.739 -5.732 12.821 1.00 94.69 94 GLN A CA 1
ATOM 779 C C . GLN A 1 94 ? -7.745 -6.964 13.731 1.00 94.69 94 GLN A C 1
ATOM 781 O O . GLN A 1 94 ? -8.812 -7.379 14.162 1.00 94.69 94 GLN A O 1
ATOM 786 N N . LYS A 1 95 ? -6.580 -7.549 14.034 1.00 94.31 95 LYS A N 1
ATOM 787 C CA . LYS A 1 95 ? -6.465 -8.665 14.992 1.00 94.31 95 LYS A CA 1
ATOM 788 C C . LYS A 1 95 ? -6.653 -8.229 16.447 1.00 94.31 95 LYS A C 1
ATOM 790 O O . LYS A 1 95 ? -6.856 -9.084 17.301 1.00 94.31 95 LYS A O 1
ATOM 795 N N . ALA A 1 96 ? -6.505 -6.935 16.724 1.00 82.62 96 ALA A N 1
ATOM 796 C CA . ALA A 1 96 ? -6.665 -6.352 18.052 1.00 82.62 96 ALA A CA 1
ATOM 797 C C . ALA A 1 96 ? -8.104 -5.867 18.329 1.00 82.62 96 ALA A C 1
ATOM 799 O O . ALA A 1 96 ? -8.356 -5.332 19.408 1.00 82.62 96 ALA A O 1
ATOM 800 N N . LEU A 1 97 ? -9.016 -6.022 17.359 1.00 82.75 97 LEU A N 1
ATOM 801 C CA . LEU A 1 97 ? -10.458 -5.767 17.479 1.00 82.75 97 LEU A CA 1
ATOM 802 C C . LEU A 1 97 ? -11.216 -7.040 17.862 1.00 82.75 97 LEU A C 1
ATOM 804 O O . LEU A 1 97 ? -12.246 -6.883 18.554 1.00 82.75 97 LEU A O 1
#

pLDDT: mean 96.55, std 3.56, range [77.62, 98.81]